Protein AF-A0A958K6I4-F1 (afdb_monomer)

Mean predicted aligned error: 3.22 Å

pLDDT: mean 94.98, std 5.83, range [65.25, 98.31]

Nearest PDB structures (foldseek):
  6bde-assembly1_A  TM=8.858E-01  e=2.317E-05  Kordia algicida OT-1
  6bdd-assembly1_A  TM=8.875E-01  e=2.627E-05  Kordia algicida OT-1
  2kii-assembly1_A  TM=8.540E-01  e=1.262E-04  Shewanella oneidensis
  3sj5-assembly2_B  TM=8.537E-01  e=1.958E-04  Caldanaerobacter subterraneus subsp. tengcongensis
  6cww-assembly1_A  TM=7.960E-01  e=9.220E-05  Caldanaerobacter subterraneus

Solvent-accessible surface area (backbone atoms only — not comparable to full-atom values): 4280 Å² total; per-residue (Å²): 127,96,58,91,85,66,82,74,66,49,76,50,75,48,77,86,48,101,46,38,40,39,39,40,39,37,27,92,80,59,58,57,70,58,57,48,51,52,52,52,51,48,24,61,73,70,70,44,60,60,50,77,47,81,43,77,75,33,75,91,74,16,29,34,39,34,44,36,35,47,69,128

Structure (mmCIF, N/CA/C/O backbone):
data_AF-A0A958K6I4-F1
#
_entry.id   AF-A0A958K6I4-F1
#
loop_
_atom_site.group_PDB
_atom_site.id
_atom_site.type_symbol
_atom_site.label_atom_id
_atom_site.label_alt_id
_atom_site.label_comp_id
_atom_site.label_asym_id
_atom_site.label_entity_id
_atom_site.label_seq_id
_atom_site.pdbx_PDB_ins_code
_atom_site.Cartn_x
_atom_site.Cartn_y
_atom_site.Cartn_z
_atom_site.occupancy
_atom_site.B_iso_or_equiv
_atom_site.auth_seq_id
_atom_site.auth_comp_id
_atom_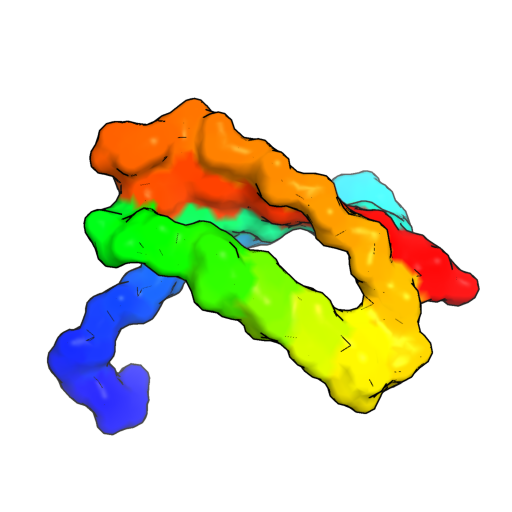site.auth_asym_id
_atom_site.auth_atom_id
_atom_site.pdbx_PDB_model_num
ATOM 1 N N . LYS A 1 1 ? 11.626 -17.805 5.973 1.00 66.88 1 LYS A N 1
ATOM 2 C CA . LYS A 1 1 ? 10.725 -17.684 4.796 1.00 66.88 1 LYS A CA 1
ATOM 3 C C . LYS A 1 1 ? 10.204 -19.079 4.472 1.00 66.88 1 LYS A C 1
ATOM 5 O O . LYS A 1 1 ? 11.021 -19.986 4.478 1.00 66.88 1 LYS A O 1
ATOM 10 N N . VAL A 1 2 ? 8.894 -19.252 4.265 1.00 86.19 2 VAL A N 1
ATOM 11 C CA . VAL A 1 2 ? 8.263 -20.577 4.050 1.00 86.19 2 VAL A CA 1
ATOM 12 C C . VAL A 1 2 ? 8.469 -21.090 2.619 1.00 86.19 2 VAL A C 1
ATOM 14 O O . VAL A 1 2 ? 8.698 -22.274 2.422 1.00 86.19 2 VAL A O 1
ATOM 17 N N . PHE A 1 3 ? 8.471 -20.191 1.633 1.00 90.19 3 PHE A N 1
ATOM 18 C CA . PHE A 1 3 ? 8.765 -20.505 0.234 1.00 90.19 3 PHE A CA 1
ATOM 19 C C . PHE A 1 3 ? 10.091 -19.852 -0.161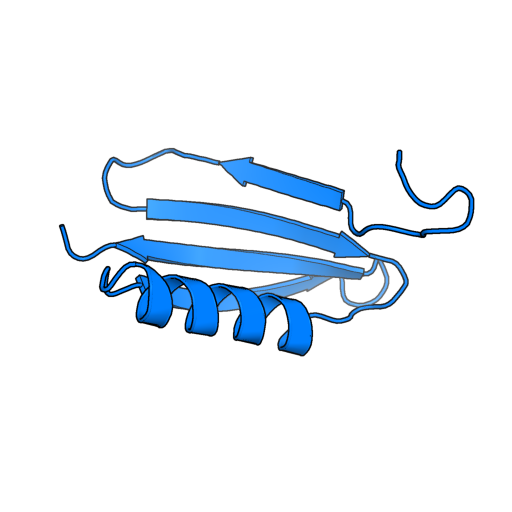 1.00 90.19 3 PHE A C 1
ATOM 21 O O . PHE A 1 3 ? 10.230 -18.631 -0.039 1.00 90.19 3 PHE A O 1
ATOM 28 N N . SER A 1 4 ? 11.065 -20.656 -0.596 1.00 88.00 4 SER A N 1
ATOM 29 C CA . SER A 1 4 ? 12.414 -20.195 -0.962 1.00 88.00 4 SER A CA 1
ATOM 30 C C . SER A 1 4 ? 12.403 -19.250 -2.161 1.00 88.00 4 SER A C 1
ATOM 32 O O . SER A 1 4 ? 13.133 -18.262 -2.169 1.00 88.00 4 SER A O 1
ATOM 34 N N . ASP A 1 5 ? 11.508 -19.505 -3.114 1.00 91.50 5 ASP A N 1
ATOM 35 C CA . ASP A 1 5 ? 11.521 -18.849 -4.427 1.00 91.50 5 ASP A CA 1
ATOM 36 C C . ASP A 1 5 ? 10.518 -17.690 -4.513 1.00 91.50 5 ASP A C 1
ATOM 38 O O . ASP A 1 5 ? 10.321 -17.072 -5.562 1.00 91.50 5 ASP A O 1
ATOM 42 N N . ALA A 1 6 ? 9.863 -17.367 -3.394 1.00 91.06 6 ALA A N 1
ATOM 43 C CA . ALA A 1 6 ? 8.936 -16.253 -3.336 1.00 91.06 6 ALA A CA 1
ATOM 44 C C . ALA A 1 6 ? 9.675 -14.921 -3.527 1.00 91.06 6 ALA A C 1
ATOM 46 O O . ALA A 1 6 ? 10.658 -14.622 -2.847 1.00 91.06 6 ALA A O 1
ATOM 47 N N . GLN A 1 7 ? 9.133 -14.074 -4.404 1.00 92.25 7 GLN A N 1
ATOM 48 C CA . GLN A 1 7 ? 9.598 -12.704 -4.631 1.00 92.25 7 GLN A CA 1
ATOM 49 C C . GLN A 1 7 ? 8.627 -11.688 -4.005 1.00 92.25 7 GLN A C 1
ATOM 51 O O . GLN A 1 7 ? 7.856 -11.059 -4.736 1.00 92.25 7 GLN A O 1
ATOM 56 N N . PRO A 1 8 ? 8.576 -11.546 -2.665 1.00 93.62 8 PRO A N 1
ATOM 57 C CA . PRO A 1 8 ? 7.600 -10.684 -2.004 1.00 93.62 8 PRO A CA 1
ATOM 58 C C . PRO A 1 8 ? 7.771 -9.212 -2.411 1.00 93.62 8 PRO A C 1
ATOM 60 O O . PRO A 1 8 ? 8.867 -8.805 -2.806 1.00 93.62 8 PRO A O 1
ATOM 63 N N . PRO A 1 9 ? 6.698 -8.407 -2.345 1.00 95.75 9 PRO A N 1
ATOM 64 C CA . PRO A 1 9 ? 6.853 -6.962 -2.376 1.00 95.75 9 PRO A CA 1
ATOM 65 C C . PRO A 1 9 ? 7.610 -6.488 -1.131 1.00 95.75 9 PRO A C 1
ATOM 67 O O . PRO A 1 9 ? 7.589 -7.137 -0.085 1.00 95.75 9 PRO A O 1
ATOM 70 N N . GLU A 1 10 ? 8.251 -5.336 -1.251 1.00 97.12 10 GLU A N 1
ATOM 71 C CA . GLU A 1 10 ? 8.709 -4.564 -0.106 1.00 97.12 10 GLU A CA 1
ATOM 72 C C . GLU A 1 10 ? 7.552 -3.671 0.358 1.00 97.12 10 GLU A C 1
ATOM 74 O O . GLU A 1 10 ? 6.886 -3.035 -0.466 1.00 97.12 10 GLU A O 1
ATOM 79 N N . LEU A 1 11 ? 7.293 -3.672 1.665 1.00 96.56 11 LEU A N 1
ATOM 80 C CA . LEU A 1 11 ? 6.266 -2.866 2.314 1.00 96.56 11 LEU A CA 1
ATOM 81 C C . LEU A 1 11 ? 6.923 -2.070 3.440 1.00 96.56 11 LEU A C 1
ATOM 83 O O . LEU A 1 11 ? 7.552 -2.659 4.319 1.00 96.56 11 LEU A O 1
ATOM 87 N N . THR A 1 12 ? 6.765 -0.753 3.427 1.00 97.62 12 THR A N 1
ATOM 88 C CA . THR A 1 12 ? 7.156 0.133 4.533 1.00 97.62 12 THR A CA 1
ATOM 89 C C . THR A 1 12 ? 5.999 1.062 4.860 1.00 97.62 12 THR A C 1
ATOM 91 O O . THR A 1 12 ? 5.111 1.248 4.031 1.00 97.62 12 THR A O 1
ATOM 94 N N . TYR A 1 13 ? 5.967 1.639 6.058 1.00 97.06 13 TYR A N 1
ATOM 95 C CA . TYR A 1 13 ? 4.869 2.514 6.453 1.00 97.06 13 TYR A CA 1
ATOM 96 C C . TYR A 1 13 ? 5.344 3.740 7.224 1.00 97.06 13 TYR A C 1
ATOM 98 O O . TYR A 1 13 ? 6.420 3.742 7.821 1.00 97.06 13 TYR A O 1
ATOM 106 N N . ILE A 1 14 ? 4.518 4.780 7.184 1.00 96.06 14 ILE A N 1
ATOM 107 C CA . ILE A 1 14 ? 4.636 5.985 7.999 1.00 96.06 14 ILE A CA 1
ATOM 108 C C . ILE A 1 14 ? 3.328 6.118 8.772 1.00 96.06 14 ILE A C 1
ATOM 110 O O . ILE A 1 14 ? 2.259 6.181 8.166 1.00 96.06 14 ILE A O 1
ATOM 114 N N . ASP A 1 15 ? 3.434 6.153 10.093 1.00 92.94 15 ASP A N 1
ATOM 115 C CA . ASP A 1 15 ? 2.318 6.272 11.029 1.00 92.94 15 ASP A CA 1
ATOM 116 C C . ASP A 1 15 ? 2.463 7.604 11.774 1.00 92.94 15 ASP A C 1
ATOM 118 O O . ASP A 1 15 ? 3.153 7.702 12.789 1.00 92.94 15 ASP A O 1
ATOM 122 N N . ALA A 1 16 ? 1.966 8.672 11.149 1.00 84.06 16 ALA A N 1
ATOM 123 C CA . ALA A 1 16 ? 2.175 10.046 11.610 1.00 84.06 16 ALA A CA 1
ATOM 124 C C . ALA A 1 16 ? 0.981 10.606 12.399 1.00 84.06 16 ALA A C 1
ATOM 126 O O . ALA A 1 16 ? 1.140 11.593 13.116 1.00 84.06 16 ALA A O 1
ATOM 127 N N . GLU A 1 17 ? -0.204 10.005 12.264 1.00 90.75 17 GLU A N 1
ATOM 128 C CA . GLU A 1 17 ? -1.447 10.473 12.879 1.00 90.75 17 GLU A CA 1
ATOM 129 C C . GLU A 1 17 ? -2.254 9.274 13.409 1.00 90.75 17 GLU A C 1
ATOM 131 O O . GLU A 1 17 ? -2.269 8.236 12.755 1.00 90.75 17 GLU A O 1
ATOM 136 N N . PRO A 1 18 ? -2.998 9.402 14.527 1.00 90.12 18 PRO A N 1
ATOM 137 C CA . PRO A 1 18 ? -3.671 8.266 15.175 1.00 90.12 18 PRO A CA 1
ATOM 138 C C . PRO A 1 18 ? -4.650 7.479 14.294 1.00 90.12 18 PRO A C 1
ATOM 140 O O . PRO A 1 18 ? -4.955 6.327 14.588 1.00 90.12 18 PRO A O 1
ATOM 14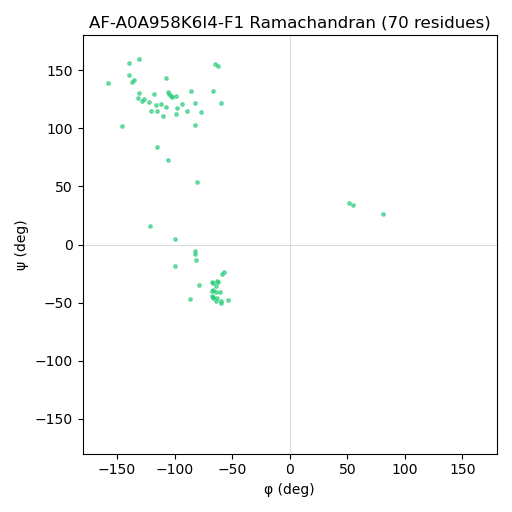3 N N . ASN A 1 19 ? -5.184 8.109 13.249 1.00 93.88 19 ASN A N 1
ATOM 144 C CA . ASN A 1 19 ? -6.183 7.536 12.357 1.00 93.88 19 ASN A CA 1
ATOM 145 C C . ASN A 1 19 ? -5.724 7.489 10.895 1.00 93.88 19 ASN A C 1
ATOM 147 O O . ASN A 1 19 ? -6.562 7.329 10.004 1.00 93.88 19 ASN A O 1
ATOM 151 N N . LYS A 1 20 ? -4.420 7.638 10.626 1.00 95.31 20 LYS A N 1
ATOM 152 C CA . LYS A 1 20 ? -3.887 7.554 9.265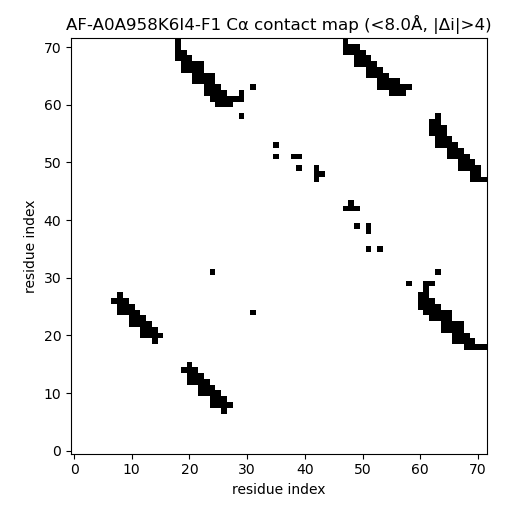 1.00 95.31 20 LYS A CA 1
ATOM 153 C C . LYS A 1 20 ? -2.599 6.761 9.194 1.00 95.31 20 LYS A C 1
ATOM 155 O O . LYS A 1 20 ? -1.685 6.954 9.983 1.00 95.31 20 LYS A O 1
ATOM 160 N N . LEU A 1 21 ? -2.493 5.956 8.145 1.00 96.50 21 LEU A N 1
ATOM 161 C CA . LEU A 1 21 ? -1.286 5.212 7.818 1.00 96.50 21 LEU A CA 1
ATOM 162 C C . LEU A 1 21 ? -0.951 5.418 6.347 1.00 96.50 21 LEU A C 1
ATOM 164 O O . LEU A 1 21 ? -1.789 5.184 5.480 1.00 96.50 21 LEU A O 1
ATOM 168 N N . THR A 1 22 ? 0.293 5.772 6.049 1.00 97.69 22 THR A N 1
ATOM 169 C CA . THR A 1 22 ? 0.795 5.748 4.672 1.00 97.69 22 THR A CA 1
ATOM 170 C C . THR A 1 22 ? 1.588 4.470 4.463 1.00 97.69 22 THR A C 1
ATOM 172 O O . THR A 1 22 ? 2.664 4.312 5.036 1.00 97.69 22 THR A O 1
ATOM 175 N N . LEU A 1 23 ? 1.081 3.562 3.631 1.00 97.88 23 LEU A N 1
ATOM 176 C CA . LEU A 1 23 ? 1.748 2.319 3.250 1.00 97.88 23 LEU A CA 1
ATOM 177 C C . LEU A 1 23 ? 2.446 2.490 1.896 1.00 97.88 23 LEU A C 1
ATOM 179 O O . LEU A 1 23 ? 1.806 2.675 0.863 1.00 97.88 23 LEU A O 1
ATOM 183 N N . ASN A 1 24 ? 3.766 2.349 1.885 1.00 97.94 24 ASN A N 1
ATOM 184 C CA . ASN A 1 24 ? 4.573 2.346 0.674 1.00 97.94 24 ASN A CA 1
ATOM 185 C C . ASN A 1 24 ? 4.792 0.909 0.197 1.00 97.94 24 ASN A C 1
ATOM 187 O O . ASN A 1 24 ? 5.369 0.075 0.895 1.00 97.94 24 ASN A O 1
ATOM 191 N N . TYR A 1 25 ? 4.354 0.637 -1.025 1.00 98.19 25 TYR A N 1
ATOM 192 C CA . TYR A 1 25 ? 4.531 -0.622 -1.731 1.00 98.19 25 TYR A CA 1
ATOM 193 C C . TYR A 1 25 ? 5.595 -0.469 -2.812 1.00 98.19 25 TYR A C 1
ATOM 195 O O . TYR A 1 25 ? 5.504 0.424 -3.660 1.00 98.19 25 TYR A O 1
ATOM 203 N N . ARG A 1 26 ? 6.547 -1.403 -2.861 1.00 98.12 26 ARG A N 1
ATOM 204 C CA . ARG A 1 26 ? 7.491 -1.520 -3.974 1.00 98.12 26 ARG A CA 1
ATOM 205 C C . ARG A 1 26 ? 7.587 -2.954 -4.473 1.00 98.12 26 ARG A C 1
ATOM 207 O O . ARG A 1 26 ? 7.885 -3.886 -3.727 1.00 98.12 26 ARG A O 1
ATOM 214 N N . SER A 1 27 ? 7.372 -3.149 -5.771 1.00 97.31 27 SER A N 1
ATOM 215 C CA . SER A 1 27 ? 7.581 -4.449 -6.409 1.00 97.31 27 SER A CA 1
ATOM 216 C C . SER A 1 27 ? 7.811 -4.340 -7.908 1.00 97.31 27 SER A C 1
ATOM 218 O O . SER A 1 27 ? 7.058 -3.676 -8.618 1.00 97.31 27 SER A O 1
ATOM 220 N N . LYS A 1 28 ? 8.758 -5.134 -8.420 1.00 95.44 28 LYS A N 1
ATOM 221 C CA . LYS A 1 28 ? 8.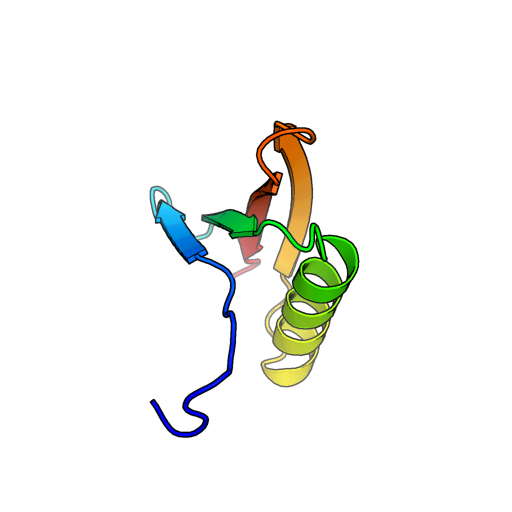975 -5.310 -9.866 1.00 95.44 28 LYS A CA 1
ATOM 222 C C . LYS A 1 28 ? 7.733 -5.837 -10.599 1.00 95.44 28 LYS A C 1
ATOM 224 O O . LYS A 1 28 ? 7.587 -5.593 -11.789 1.00 95.44 28 LYS A O 1
ATOM 229 N N . ARG A 1 29 ? 6.838 -6.541 -9.889 1.00 96.62 29 ARG A N 1
ATOM 230 C CA . ARG A 1 29 ? 5.609 -7.140 -10.440 1.00 96.62 29 ARG A CA 1
ATOM 231 C C . ARG A 1 29 ? 4.449 -6.147 -10.575 1.00 96.62 29 ARG A C 1
ATOM 233 O O . ARG A 1 29 ? 3.468 -6.472 -11.231 1.00 96.62 29 ARG A O 1
ATOM 240 N N . LYS A 1 30 ? 4.546 -4.960 -9.957 1.00 96.81 30 LYS A N 1
ATOM 241 C CA . LYS A 1 30 ? 3.569 -3.855 -10.063 1.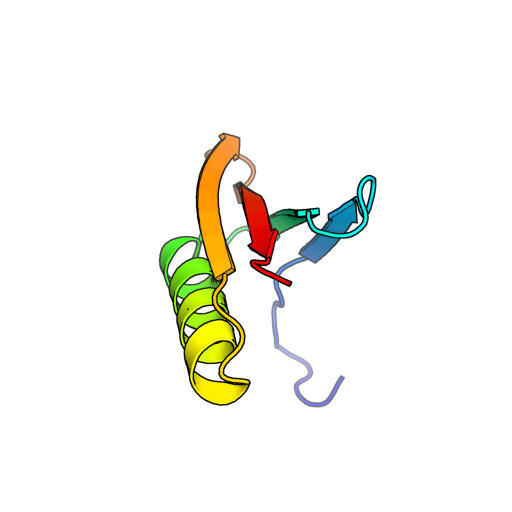00 96.81 30 LYS A CA 1
ATOM 242 C C . LYS A 1 30 ? 2.114 -4.269 -9.794 1.00 96.81 30 LYS A C 1
ATOM 244 O O . LYS A 1 30 ? 1.183 -3.748 -10.405 1.00 96.81 30 LYS A O 1
ATOM 249 N N . MET A 1 31 ? 1.905 -5.205 -8.867 1.00 97.44 31 MET A N 1
ATOM 250 C CA . MET A 1 31 ? 0.584 -5.760 -8.549 1.00 97.44 31 MET A CA 1
ATOM 251 C C . MET A 1 31 ? -0.211 -4.821 -7.624 1.00 97.44 31 MET A C 1
ATOM 253 O O . MET A 1 31 ? -0.663 -5.220 -6.553 1.00 97.44 31 MET A O 1
ATOM 257 N N . TYR A 1 32 ? -0.368 -3.554 -8.013 1.00 97.62 32 TYR A N 1
ATOM 258 C CA . TYR A 1 32 ? -0.966 -2.524 -7.156 1.00 97.62 32 TYR A CA 1
ATOM 259 C C . TYR A 1 32 ? -2.444 -2.781 -6.876 1.00 97.62 32 TYR A C 1
ATOM 261 O O . TYR A 1 32 ? -2.893 -2.573 -5.757 1.00 97.62 32 TYR A O 1
ATOM 269 N N . SER A 1 33 ? -3.200 -3.252 -7.871 1.00 97.75 33 SER A N 1
ATOM 270 C CA . SER A 1 33 ? -4.618 -3.585 -7.682 1.00 97.75 33 SER A CA 1
ATOM 271 C C . SER A 1 33 ? -4.804 -4.794 -6.767 1.00 97.75 33 SER A C 1
ATOM 273 O O . SER A 1 33 ? -5.752 -4.825 -5.999 1.00 97.75 33 SER A O 1
ATOM 275 N N . PHE A 1 34 ? -3.871 -5.752 -6.788 1.00 97.69 34 PHE A N 1
ATOM 276 C CA . PHE A 1 34 ? -3.879 -6.864 -5.836 1.00 97.69 34 PHE A CA 1
ATOM 277 C C . PHE A 1 34 ? -3.616 -6.371 -4.410 1.00 97.69 34 PHE A C 1
ATOM 279 O O . PHE A 1 34 ? -4.354 -6.725 -3.502 1.00 97.69 34 PHE A O 1
ATOM 286 N N . ALA A 1 35 ? -2.610 -5.510 -4.214 1.00 97.69 35 ALA A N 1
ATOM 287 C CA . ALA A 1 35 ? -2.352 -4.904 -2.908 1.00 97.69 35 ALA A CA 1
ATOM 288 C C . ALA A 1 35 ? -3.549 -4.073 -2.410 1.00 97.69 35 ALA A C 1
ATOM 290 O O . ALA A 1 35 ? -3.907 -4.174 -1.245 1.00 97.69 35 ALA A O 1
ATOM 291 N N . HIS A 1 36 ? -4.202 -3.318 -3.300 1.00 98.25 36 HIS A N 1
ATOM 292 C CA . HIS A 1 36 ? -5.429 -2.583 -2.985 1.00 98.25 36 HIS A CA 1
ATOM 293 C C . HIS A 1 36 ? -6.550 -3.525 -2.521 1.00 98.25 36 HIS A C 1
ATOM 295 O O . HIS A 1 36 ? -7.098 -3.319 -1.447 1.00 98.25 36 HIS A O 1
ATOM 301 N N . GLY A 1 37 ? -6.823 -4.598 -3.270 1.00 98.12 37 GLY A N 1
ATOM 302 C CA . GLY A 1 37 ? -7.856 -5.571 -2.905 1.00 98.12 37 GLY A CA 1
ATOM 303 C C . GLY A 1 37 ? -7.565 -6.313 -1.597 1.00 98.12 37 GLY A C 1
ATOM 304 O O . GLY A 1 37 ? -8.486 -6.641 -0.858 1.00 98.12 37 GLY A O 1
ATOM 305 N N . LEU A 1 38 ? -6.289 -6.539 -1.255 1.00 97.88 38 LEU A N 1
ATOM 306 C CA . LEU A 1 38 ? -5.927 -7.064 0.066 1.00 97.88 38 LEU A CA 1
ATOM 307 C C . LEU A 1 38 ? -6.298 -6.088 1.190 1.00 97.88 38 LEU A C 1
ATOM 309 O O . LEU A 1 38 ? -6.785 -6.528 2.225 1.00 97.88 38 LEU A O 1
ATOM 313 N N . LEU A 1 39 ? -6.088 -4.783 0.991 1.00 97.88 39 LEU A N 1
ATOM 314 C CA . LEU A 1 39 ? -6.453 -3.756 1.972 1.00 97.88 39 LEU A CA 1
ATOM 315 C C . LEU A 1 39 ? -7.977 -3.635 2.122 1.00 97.88 39 LEU A C 1
ATOM 317 O O . LEU A 1 39 ? -8.467 -3.536 3.245 1.00 97.88 39 LEU A O 1
ATOM 321 N N . GLU A 1 40 ? -8.725 -3.710 1.018 1.00 98.00 40 GLU A N 1
ATOM 322 C CA . GLU A 1 40 ? -10.195 -3.782 1.044 1.00 98.00 40 GLU A CA 1
ATOM 323 C C . GLU A 1 40 ? -10.670 -5.022 1.817 1.00 98.00 40 GLU A C 1
ATOM 325 O O . GLU A 1 40 ? -11.456 -4.906 2.755 1.00 98.00 40 GLU A O 1
ATOM 330 N N . GLY A 1 41 ? -10.114 -6.200 1.517 1.00 98.00 41 GLY A N 1
ATOM 331 C CA . GLY A 1 41 ? -10.446 -7.432 2.234 1.00 98.00 41 GLY A CA 1
ATOM 332 C C . GLY A 1 41 ? -10.090 -7.387 3.726 1.00 98.00 41 GLY A C 1
ATOM 333 O O . GLY A 1 41 ? -10.796 -7.969 4.548 1.00 98.00 41 GLY A O 1
ATOM 334 N N . MET A 1 42 ? -9.026 -6.671 4.108 1.00 96.75 42 MET A N 1
ATOM 335 C CA . MET A 1 42 ? -8.692 -6.432 5.517 1.00 96.75 42 MET A CA 1
ATOM 336 C C . MET A 1 42 ? -9.738 -5.550 6.211 1.00 96.75 42 MET A C 1
ATOM 338 O O . MET A 1 42 ? -10.162 -5.892 7.315 1.00 96.75 42 MET A O 1
ATOM 342 N N . SER A 1 43 ? -10.169 -4.459 5.566 1.00 96.56 43 SER A N 1
ATOM 343 C CA . SER A 1 43 ? -11.250 -3.585 6.054 1.00 96.56 43 SER A CA 1
ATOM 344 C C . SER A 1 43 ? -12.518 -4.398 6.349 1.00 96.56 43 SER A C 1
ATOM 346 O O . SER A 1 43 ? -13.070 -4.342 7.451 1.00 96.56 43 SER A O 1
ATOM 348 N N . GLU A 1 44 ? -12.916 -5.259 5.406 1.00 97.50 44 GLU A N 1
ATOM 349 C CA . GLU A 1 44 ? -14.077 -6.142 5.552 1.00 97.50 44 GLU A CA 1
ATOM 350 C C . GLU A 1 44 ? -13.907 -7.171 6.678 1.00 97.50 44 GLU A C 1
ATOM 352 O O . GLU A 1 44 ? -14.791 -7.324 7.525 1.00 97.50 44 GLU A O 1
ATOM 357 N N . TYR A 1 45 ? -12.768 -7.870 6.715 1.00 98.06 45 TYR A N 1
ATOM 358 C CA . TYR A 1 45 ? -12.518 -8.941 7.680 1.00 98.06 45 TYR A CA 1
ATOM 359 C C . TYR A 1 45 ? -12.515 -8.435 9.126 1.00 98.06 45 TYR A C 1
ATOM 361 O O . TYR A 1 45 ? -13.144 -9.038 9.999 1.00 98.06 45 TYR A O 1
ATOM 369 N N . PHE A 1 46 ? -11.829 -7.318 9.382 1.00 96.31 46 PHE A N 1
ATOM 370 C CA . PHE A 1 46 ? -11.737 -6.739 10.722 1.00 96.31 46 PHE A CA 1
ATOM 371 C C . PHE A 1 46 ? -12.944 -5.874 11.090 1.00 96.31 46 PHE A C 1
ATOM 373 O O . PHE A 1 46 ? -13.067 -5.490 12.251 1.00 96.31 46 PHE A O 1
ATOM 380 N N . ARG A 1 47 ? -13.847 -5.602 10.137 1.00 96.19 47 ARG A N 1
ATOM 381 C CA . ARG A 1 47 ? -14.992 -4.693 10.309 1.00 96.19 47 ARG A CA 1
ATOM 382 C C . ARG A 1 47 ? -14.562 -3.302 10.780 1.00 96.19 47 ARG A C 1
ATOM 384 O O . ARG A 1 47 ? -15.272 -2.658 11.548 1.00 96.19 47 ARG A O 1
ATOM 391 N N . VAL A 1 48 ? -13.395 -2.863 10.320 1.00 95.19 48 VAL A N 1
ATOM 392 C CA . VAL A 1 48 ? -12.862 -1.522 10.561 1.00 95.19 48 VAL A CA 1
ATOM 393 C C . VAL A 1 48 ? -12.916 -0.802 9.224 1.00 95.19 48 VAL A C 1
ATOM 395 O O . VAL A 1 48 ? -12.171 -1.196 8.330 1.00 95.19 48 VAL A O 1
ATOM 398 N N . PRO A 1 49 ? -13.784 0.207 9.047 1.00 95.56 49 PRO A N 1
ATOM 399 C CA . PRO A 1 49 ? -13.832 0.970 7.811 1.00 95.56 49 PRO A CA 1
ATOM 400 C C . PRO A 1 49 ? -12.485 1.646 7.537 1.00 95.56 49 PRO A C 1
ATOM 402 O O . PRO A 1 49 ? -11.991 2.435 8.343 1.00 95.56 49 PRO A O 1
ATOM 405 N N . ILE A 1 50 ? -11.891 1.330 6.386 1.00 96.50 50 ILE A N 1
ATOM 406 C CA . ILE A 1 50 ? -10.670 1.973 5.896 1.00 96.50 50 ILE A CA 1
ATOM 407 C C . ILE A 1 50 ? -10.998 2.706 4.598 1.00 96.50 50 ILE A C 1
ATOM 409 O O . ILE A 1 50 ? -11.372 2.085 3.601 1.00 96.50 50 ILE A O 1
ATOM 413 N N . LYS A 1 51 ? -10.793 4.023 4.571 1.00 97.38 51 LYS A N 1
ATOM 414 C CA . LYS A 1 51 ? -10.740 4.781 3.319 1.00 97.38 51 LYS A CA 1
ATOM 415 C C . LYS A 1 51 ? -9.337 4.646 2.726 1.00 97.38 51 LYS A C 1
ATOM 417 O O . LYS A 1 51 ? -8.359 5.004 3.378 1.00 97.38 51 LYS A O 1
ATOM 422 N N . ILE A 1 52 ? -9.241 4.139 1.496 1.00 97.75 52 ILE A N 1
ATOM 423 C CA . ILE A 1 52 ? -7.968 3.817 0.835 1.00 97.75 52 ILE A CA 1
ATOM 424 C C . ILE A 1 52 ? -7.776 4.714 -0.389 1.00 97.75 52 ILE A C 1
ATOM 426 O O . ILE A 1 52 ? -8.488 4.586 -1.386 1.00 97.75 52 ILE A O 1
ATOM 430 N N . GLU A 1 53 ? -6.763 5.575 -0.363 1.00 97.88 53 GLU A N 1
ATOM 431 C CA . GLU A 1 53 ? -6.371 6.392 -1.512 1.00 97.88 53 GLU A CA 1
ATOM 432 C C . GLU A 1 53 ? -5.061 5.868 -2.109 1.00 97.88 53 GLU A C 1
ATOM 434 O O . GLU A 1 53 ? -4.016 5.829 -1.465 1.00 97.88 53 GLU A O 1
ATOM 439 N N . LYS A 1 54 ? -5.113 5.430 -3.371 1.00 97.69 54 LYS A N 1
ATOM 440 C CA . LYS A 1 54 ? -3.968 4.847 -4.083 1.00 97.69 54 LYS A CA 1
ATOM 441 C C . LYS A 1 54 ? -3.298 5.887 -4.976 1.00 97.69 54 LYS A C 1
ATOM 443 O O . LYS A 1 54 ? -3.944 6.437 -5.867 1.00 97.69 54 LYS A O 1
ATOM 448 N N . ARG A 1 55 ? -1.979 6.048 -4.847 1.00 97.88 55 ARG A N 1
ATOM 449 C CA . ARG A 1 55 ? -1.160 6.892 -5.730 1.00 97.88 55 ARG A CA 1
ATOM 450 C C . ARG A 1 55 ? 0.035 6.121 -6.278 1.00 97.88 55 ARG A C 1
ATOM 452 O O . ARG A 1 55 ? 0.870 5.629 -5.527 1.00 97.88 55 ARG A O 1
ATOM 459 N N . ILE A 1 56 ? 0.162 6.053 -7.601 1.00 97.38 56 ILE A N 1
ATOM 460 C CA . ILE A 1 56 ? 1.370 5.514 -8.239 1.00 97.38 56 ILE A CA 1
ATOM 461 C C . ILE A 1 56 ? 2.451 6.597 -8.165 1.00 97.38 56 ILE A C 1
ATOM 463 O O . ILE A 1 56 ? 2.292 7.654 -8.768 1.00 97.38 56 ILE A O 1
ATOM 467 N N . VAL A 1 57 ? 3.520 6.338 -7.410 1.00 97.38 57 VAL A N 1
ATOM 468 C CA . VAL A 1 57 ? 4.614 7.301 -7.188 1.00 97.38 57 VAL A CA 1
ATOM 469 C C . VAL A 1 57 ? 5.646 7.195 -8.306 1.00 97.38 57 VAL A C 1
ATOM 471 O O . VAL A 1 57 ? 6.035 8.199 -8.889 1.00 97.38 57 VAL A O 1
ATOM 474 N N . ASP A 1 58 ? 6.049 5.968 -8.642 1.00 96.94 58 ASP A N 1
ATOM 475 C CA . ASP A 1 58 ? 6.963 5.691 -9.748 1.00 96.94 58 ASP A CA 1
ATOM 476 C C . ASP A 1 58 ? 6.584 4.355 -10.393 1.00 96.94 58 ASP A C 1
ATOM 478 O O . ASP A 1 58 ? 6.881 3.266 -9.890 1.00 96.94 58 ASP A O 1
ATOM 482 N N . HIS A 1 59 ? 5.909 4.429 -11.541 1.00 95.81 59 HIS A N 1
ATOM 483 C CA . HIS A 1 59 ? 5.497 3.230 -12.257 1.00 95.81 59 HIS A CA 1
ATOM 484 C C . HIS A 1 59 ? 6.688 2.433 -12.808 1.00 95.81 59 HIS A C 1
ATOM 486 O O . HIS A 1 59 ? 6.606 1.205 -12.890 1.00 95.81 59 HIS A O 1
ATOM 492 N N . ALA A 1 60 ? 7.783 3.088 -13.202 1.00 96.25 60 ALA A N 1
ATOM 493 C CA . ALA A 1 60 ? 8.954 2.416 -13.757 1.00 96.25 60 ALA A CA 1
ATOM 494 C C . ALA A 1 60 ? 9.650 1.572 -12.681 1.00 96.25 60 ALA A C 1
ATOM 496 O O . ALA A 1 60 ? 9.936 0.397 -12.919 1.00 96.25 60 ALA A O 1
ATOM 497 N N . GLN A 1 61 ? 9.817 2.133 -11.481 1.00 96.00 61 GLN A N 1
ATOM 498 C CA . GLN A 1 61 ? 10.443 1.471 -10.329 1.00 96.00 61 GLN A CA 1
ATOM 499 C C . GLN A 1 61 ? 9.505 0.553 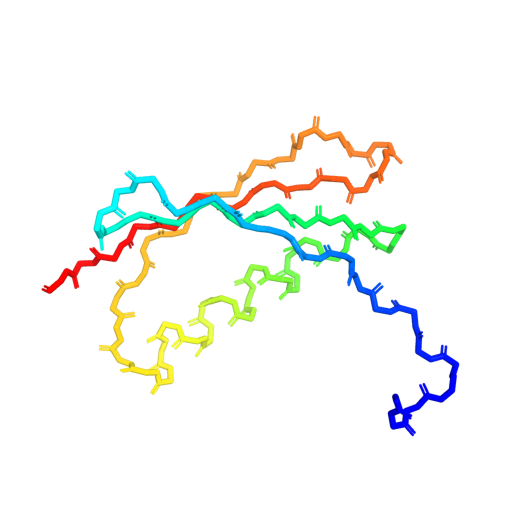-9.537 1.00 96.00 61 GLN A C 1
ATOM 501 O O . GLN A 1 61 ? 9.948 -0.149 -8.624 1.00 96.00 61 GLN A O 1
ATOM 506 N N . GLY A 1 62 ? 8.218 0.518 -9.884 1.00 97.00 62 GLY A N 1
ATOM 507 C CA . GLY A 1 62 ? 7.269 -0.372 -9.231 1.00 97.00 62 GLY A CA 1
ATOM 508 C C . GLY A 1 62 ? 6.747 0.150 -7.890 1.00 97.00 62 GLY A C 1
ATOM 509 O O . GLY A 1 62 ? 6.425 -0.665 -7.026 1.00 97.00 62 GLY A O 1
ATOM 510 N N . VAL A 1 63 ? 6.730 1.472 -7.690 1.00 97.94 63 VAL A N 1
ATOM 511 C CA . VAL A 1 63 ? 6.422 2.132 -6.414 1.00 97.94 63 VAL A CA 1
ATOM 512 C C . VAL A 1 63 ? 5.005 2.708 -6.420 1.00 97.94 63 VAL A C 1
ATOM 514 O O . VAL A 1 63 ? 4.625 3.483 -7.302 1.00 97.94 63 VAL A O 1
ATOM 517 N N . CYS A 1 64 ? 4.235 2.358 -5.395 1.00 98.06 64 CYS A N 1
ATOM 518 C CA . CYS A 1 64 ? 2.882 2.839 -5.145 1.00 98.06 64 CYS A CA 1
ATOM 519 C C . CYS A 1 64 ? 2.743 3.195 -3.663 1.00 98.06 64 CYS A C 1
ATOM 521 O O . CYS A 1 64 ? 3.259 2.478 -2.811 1.00 98.06 64 CYS A O 1
ATOM 523 N N . SER A 1 65 ? 2.034 4.273 -3.361 1.00 98.25 65 SER A N 1
ATOM 524 C CA . SER A 1 65 ? 1.645 4.642 -2.004 1.00 98.25 65 SER A CA 1
ATOM 525 C C . SER A 1 65 ? 0.147 4.409 -1.818 1.00 98.25 65 SER A C 1
ATOM 527 O O . SER A 1 65 ? -0.637 4.611 -2.754 1.00 98.25 65 SER A O 1
ATOM 529 N N . PHE A 1 66 ? -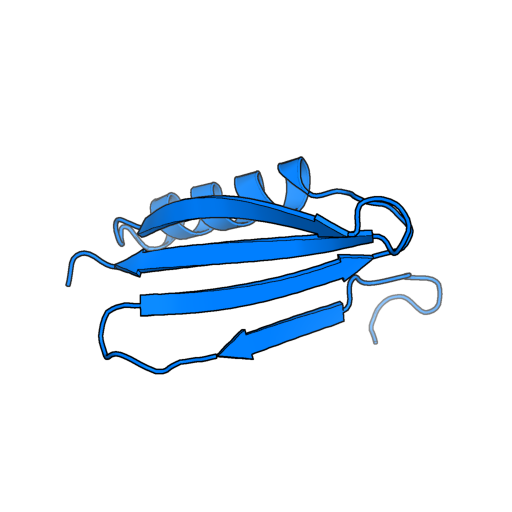0.232 3.966 -0.627 1.00 98.31 66 PHE A N 1
ATOM 530 C CA . PHE A 1 66 ? -1.607 3.868 -0.167 1.00 98.31 66 PHE A CA 1
ATOM 531 C C . PHE A 1 66 ? -1.748 4.725 1.086 1.00 98.31 66 PHE A C 1
ATOM 533 O O . PHE A 1 66 ? -1.127 4.435 2.105 1.00 98.31 66 PHE A O 1
ATOM 540 N N . GLU A 1 67 ? -2.553 5.775 1.002 1.00 97.81 67 GLU A N 1
ATOM 541 C CA . GLU A 1 67 ? -2.943 6.579 2.155 1.00 97.81 67 GLU A CA 1
ATOM 542 C C . GLU A 1 67 ? -4.217 5.948 2.735 1.00 97.81 67 GLU A C 1
ATOM 544 O O . GLU A 1 67 ? -5.243 5.853 2.057 1.00 97.81 67 GLU A O 1
ATOM 549 N N . LEU A 1 68 ? -4.123 5.434 3.959 1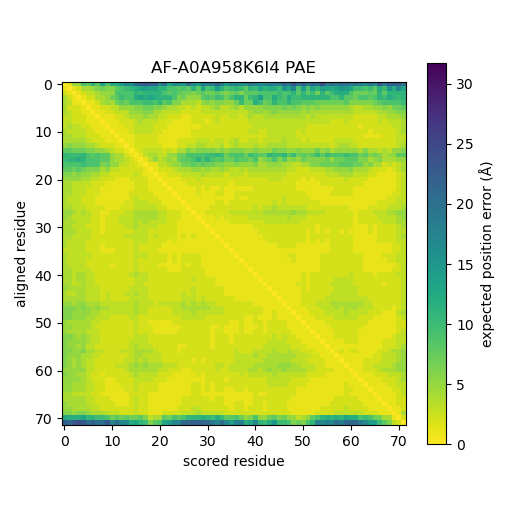.00 97.31 68 LEU A N 1
ATOM 550 C CA . LEU A 1 68 ? -5.208 4.771 4.675 1.00 97.31 68 LEU A CA 1
ATOM 551 C C . LEU A 1 68 ? -5.734 5.724 5.741 1.00 97.31 68 LEU A C 1
ATOM 553 O O . LEU A 1 68 ? -4.946 6.254 6.521 1.00 97.31 68 LEU A O 1
ATOM 557 N N . THR A 1 69 ? -7.047 5.924 5.795 1.00 97.00 69 THR A N 1
ATOM 558 C CA . THR A 1 69 ? -7.716 6.631 6.896 1.00 97.00 69 THR A CA 1
ATOM 559 C C . THR A 1 69 ? -8.679 5.676 7.584 1.00 97.00 69 THR A C 1
ATOM 561 O O . THR A 1 69 ? -9.472 5.022 6.907 1.00 97.00 69 THR A O 1
ATOM 564 N N . PHE A 1 70 ? -8.588 5.592 8.906 1.00 94.31 70 PHE A N 1
ATOM 565 C CA . PHE A 1 70 ? -9.427 4.740 9.739 1.00 94.31 70 PHE A CA 1
ATOM 566 C C . PHE A 1 70 ? -10.506 5.599 10.395 1.00 94.31 70 PHE A C 1
ATOM 568 O O . PHE A 1 70 ? -10.195 6.607 11.036 1.00 94.31 70 PHE A O 1
ATOM 575 N N . ASP A 1 71 ? -11.763 5.198 10.244 1.00 84.50 71 ASP A N 1
ATOM 576 C CA . ASP A 1 71 ? -12.853 5.782 11.018 1.00 84.50 71 ASP A CA 1
ATOM 577 C C . ASP A 1 71 ? -12.844 5.070 12.378 1.00 84.50 71 ASP A C 1
ATOM 579 O O . ASP A 1 71 ? -13.161 3.883 12.463 1.00 84.50 71 ASP A O 1
ATOM 583 N N . GLY A 1 72 ? -12.318 5.760 13.396 1.00 65.25 72 GLY A N 1
ATOM 584 C CA . GLY A 1 72 ? -12.122 5.222 14.749 1.00 65.25 72 GLY A CA 1
ATOM 585 C C . GLY A 1 72 ? -13.404 4.863 15.490 1.00 65.25 72 GLY A C 1
ATOM 586 O O . GLY A 1 72 ? -14.497 5.307 15.073 1.00 65.25 72 GLY A O 1
#

Foldseek 3Di:
DVDPPDDDWDWDWDDDDPFKIKIKTFDPVLPQVVVVVVVVVVCVVVVWDWDWDKDAPDVVRSIIIIIIGTPD

Radius of gyration: 13.04 Å; Cα contacts (8 Å, |Δi|>4): 113; chains: 1; bounding box: 27×31×29 Å

Sequence (72 aa):
KVFSDAQPPELTYIDAEPNKLTLNYRSKRKMYSFAHGLLEGMSEYFRVPIKIEKRIVDHAQGVCSFELTFDG

Secondary structure (DSSP, 8-state):
---TT--PPEEEEEEEETTEEEEEEE-TT--HHHHHHHHHHHHHHHT--EEEEEEEEETTTTEEEEEEEE--